Protein AF-A0A9X2XT34-F1 (afdb_monomer_lite)

pLDDT: mean 84.6, std 9.74, range [37.62, 94.81]

Radius of gyration: 21.42 Å; chains: 1; bounding box: 49×33×53 Å

Sequence (164 aa):
MDLLKYEFMKSAQGSINDLIGQLVRGMRHIYYNVTIDQYSASLPELQEIEQILQREDQELGREPRNYLKEILEELEAESKLESKLLEEIERSAKTIVSALYEPDFSLEDFGYDFKKSEATYWLEFYGYKKNKGVDSSLLIVRDVFKSICYKHGIIFIDSTLDEE

Foldseek 3Di:
DPLLVLLPDDDDPPDLSNLSNVLLVLLVCLVPPDDPVVNVVSVVVSVVSLVVNQVVCVVVVHDGDDSNVVSVVVVVVVVVVQVVLVVVLVVQLLVVLCVVDPNPDDPVQWDKDWDDDRPATEIETQFGPPPDDDDPSSVSSLVSSCVSCVVVVHHYHYCPPVPD

Secondary structure (DSSP, 8-state):
---GGGGG----TTSHHHHHHHHHHHHHHHHHH--HHHHHHHHHHHHHHHHHHHHHHHHTTPPP--HHHHHHHHHHHHHHHHHHHHHHHHHHHHHHHHHHS-TT--GGGEEEEEEEETTEEEEEEEEESS-----HHHHHHHHHHHHHHHHTTPEEEE-TT---

Organism: NCBI:txid2982496

Structure (mmCIF, N/CA/C/O backbone):
data_AF-A0A9X2XT34-F1
#
_entry.id   AF-A0A9X2XT34-F1
#
loop_
_atom_site.group_PDB
_atom_site.id
_atom_site.type_symbol
_atom_site.label_atom_id
_atom_site.label_alt_id
_atom_site.label_comp_id
_atom_site.label_asym_id
_atom_site.label_entity_id
_atom_site.label_seq_id
_atom_site.pdbx_PDB_ins_code
_atom_site.Cartn_x
_atom_site.Cartn_y
_atom_site.Cartn_z
_atom_site.occupancy
_atom_site.B_iso_or_equiv
_atom_site.auth_seq_id
_atom_site.auth_comp_id
_atom_site.auth_asym_id
_atom_site.auth_atom_id
_atom_site.pdbx_PDB_model_num
ATOM 1 N N . MET A 1 1 ? -13.744 -7.057 8.489 1.00 59.53 1 MET A N 1
ATOM 2 C CA . MET A 1 1 ? -14.515 -6.145 7.605 1.00 59.53 1 MET A CA 1
ATOM 3 C C . MET A 1 1 ? -13.536 -5.071 7.194 1.00 59.53 1 MET A C 1
ATOM 5 O O . MET A 1 1 ? -13.005 -4.501 8.126 1.00 59.53 1 MET A O 1
ATOM 9 N N . ASP A 1 2 ? -13.329 -4.813 5.898 1.00 83.75 2 ASP A N 1
ATOM 10 C CA . ASP A 1 2 ? -12.316 -3.861 5.388 1.00 83.75 2 ASP A CA 1
ATOM 11 C C . ASP A 1 2 ? -12.380 -2.512 6.131 1.00 83.75 2 ASP A C 1
ATOM 13 O O . ASP A 1 2 ? -13.348 -1.752 5.972 1.00 83.75 2 ASP A O 1
ATOM 17 N N . LEU A 1 3 ? -11.417 -2.298 7.031 1.00 91.31 3 LEU A N 1
ATOM 18 C CA . LEU A 1 3 ? -11.261 -1.120 7.879 1.00 91.31 3 LEU A CA 1
ATOM 19 C C . LEU A 1 3 ? -10.449 -0.039 7.180 1.00 91.31 3 LEU A C 1
ATOM 21 O O . LEU A 1 3 ? -10.741 1.141 7.380 1.00 91.31 3 LEU A O 1
ATOM 25 N N . LEU A 1 4 ? -9.484 -0.408 6.336 1.00 90.19 4 LEU A N 1
ATOM 26 C CA . LEU A 1 4 ? -8.632 0.565 5.649 1.00 90.19 4 LEU A CA 1
ATOM 27 C C . LEU A 1 4 ? -9.440 1.565 4.816 1.00 90.19 4 LEU A C 1
ATOM 29 O O . LEU A 1 4 ? -9.092 2.743 4.758 1.00 90.19 4 LEU A O 1
ATOM 33 N N . LYS A 1 5 ? -10.594 1.165 4.270 1.00 88.19 5 LYS A N 1
ATOM 34 C CA . LYS A 1 5 ? -11.490 2.080 3.536 1.00 88.19 5 LYS A CA 1
ATOM 35 C C . LYS A 1 5 ? -11.938 3.323 4.325 1.00 88.19 5 LYS A C 1
ATOM 37 O O . LYS A 1 5 ? -12.312 4.327 3.718 1.00 88.19 5 LYS A O 1
ATOM 42 N N . TYR A 1 6 ? -11.959 3.266 5.661 1.00 90.12 6 TYR A N 1
ATOM 43 C CA . TYR A 1 6 ? -12.387 4.389 6.505 1.00 90.12 6 TYR A CA 1
ATOM 44 C C . TYR A 1 6 ? -11.340 5.503 6.583 1.00 90.12 6 TYR A C 1
ATOM 46 O O . TYR A 1 6 ? -11.673 6.617 6.986 1.00 90.12 6 TYR A O 1
ATOM 54 N N . GLU A 1 7 ? -10.107 5.246 6.138 1.00 87.44 7 GLU A N 1
ATOM 55 C CA . GLU A 1 7 ? -9.042 6.246 6.037 1.00 87.44 7 GLU A CA 1
ATOM 56 C C . GLU A 1 7 ? -9.474 7.476 5.227 1.00 87.44 7 GLU A C 1
ATOM 58 O O . GLU A 1 7 ? -9.205 8.613 5.626 1.00 87.44 7 GLU A O 1
ATOM 63 N N . PHE A 1 8 ? -10.208 7.235 4.136 1.00 84.75 8 PHE A N 1
ATOM 64 C CA . PHE A 1 8 ? -10.610 8.236 3.142 1.00 84.75 8 PHE A CA 1
ATOM 65 C C . PHE A 1 8 ? -12.096 8.613 3.234 1.00 84.75 8 PHE A C 1
ATOM 67 O O . PHE A 1 8 ? -12.598 9.435 2.462 1.00 84.75 8 PHE A O 1
ATOM 74 N N . MET A 1 9 ? -12.837 8.016 4.171 1.00 85.62 9 MET A N 1
ATOM 75 C CA . MET A 1 9 ? -14.268 8.259 4.309 1.00 85.62 9 MET A CA 1
ATOM 76 C C . MET A 1 9 ? -14.528 9.594 5.014 1.00 85.62 9 MET A C 1
ATOM 78 O O . MET A 1 9 ? -14.155 9.795 6.169 1.00 85.62 9 MET A O 1
ATOM 82 N N . LYS A 1 10 ? -15.256 10.499 4.350 1.00 85.94 10 LYS A N 1
ATOM 83 C CA . LYS A 1 10 ? -15.771 11.712 4.999 1.00 85.94 10 LYS A CA 1
ATOM 84 C C . LYS A 1 10 ? -16.886 11.333 5.970 1.00 85.94 10 LYS A C 1
ATOM 86 O O . LYS A 1 10 ? -17.898 10.764 5.566 1.00 85.94 10 LYS A O 1
ATOM 91 N N . SER A 1 11 ? -16.708 11.665 7.241 1.00 89.25 11 SER A N 1
ATOM 92 C CA . SER A 1 11 ? -17.679 11.400 8.301 1.00 89.25 11 SER A CA 1
ATOM 93 C C . SER A 1 11 ? -17.745 12.573 9.279 1.00 89.25 11 SER A C 1
ATOM 95 O O . SER A 1 11 ? -16.879 13.448 9.277 1.00 89.25 11 SER A O 1
ATOM 97 N N . ALA A 1 12 ? -18.826 12.645 10.057 1.00 91.81 12 ALA A N 1
ATOM 98 C CA . ALA A 1 12 ? -18.973 13.682 11.071 1.00 91.81 12 ALA A CA 1
ATOM 99 C C . ALA A 1 12 ? -17.950 13.457 12.193 1.00 91.81 12 ALA A C 1
ATOM 101 O O . ALA A 1 12 ? -17.779 12.321 12.642 1.00 91.81 12 ALA A O 1
ATOM 102 N N . GLN A 1 13 ? -17.304 14.531 12.648 1.00 90.50 13 GLN A N 1
ATOM 103 C CA . GLN A 1 13 ? -16.303 14.461 13.710 1.00 90.50 13 GLN A CA 1
ATOM 104 C C . GLN A 1 13 ? -16.887 13.807 14.970 1.00 90.50 13 GLN A C 1
ATOM 106 O O . GLN A 1 13 ? -17.990 14.152 15.397 1.00 90.50 13 GLN A O 1
ATOM 111 N N . GLY A 1 14 ? -16.155 12.852 15.543 1.00 85.75 14 GLY A N 1
ATOM 112 C CA . GLY A 1 14 ? -16.577 12.093 16.723 1.00 85.75 14 GLY A CA 1
ATOM 113 C C . GLY A 1 14 ? -17.603 10.988 16.449 1.00 85.75 14 GLY A C 1
ATOM 114 O O . GLY A 1 14 ? -18.003 10.293 17.376 1.00 85.75 14 GLY A O 1
ATOM 115 N N . SER A 1 15 ? -18.033 10.789 15.198 1.00 91.44 15 SER A N 1
ATOM 116 C CA . SER A 1 15 ? -18.830 9.611 14.837 1.00 91.44 15 SER A CA 1
ATOM 117 C C . SER A 1 15 ? -17.985 8.332 14.876 1.00 91.44 15 SER A C 1
ATOM 119 O O . SER A 1 15 ? -16.771 8.383 14.698 1.00 91.44 15 SER A O 1
ATOM 121 N N . ILE A 1 16 ? -18.628 7.166 15.009 1.00 90.62 16 ILE A N 1
ATOM 122 C CA . ILE A 1 16 ? -17.957 5.851 14.956 1.00 90.62 16 ILE A CA 1
ATOM 123 C C . ILE A 1 16 ? -17.047 5.734 13.721 1.00 90.62 16 ILE A C 1
ATOM 125 O O . ILE A 1 16 ? -15.906 5.301 13.824 1.00 90.62 16 ILE A O 1
ATOM 129 N N . ASN A 1 17 ? -17.522 6.172 12.553 1.00 92.44 17 ASN A N 1
ATOM 130 C CA . ASN A 1 17 ? -16.736 6.111 11.318 1.00 92.44 17 ASN A CA 1
ATOM 131 C C . ASN A 1 17 ? -15.518 7.049 11.346 1.00 92.44 17 ASN A C 1
ATOM 133 O O . ASN A 1 17 ? -14.483 6.704 10.780 1.00 92.44 17 ASN A O 1
ATOM 137 N N . ASP A 1 18 ? -15.632 8.210 11.999 1.00 93.62 18 ASP A N 1
ATOM 138 C CA . ASP A 1 18 ? -14.515 9.143 12.168 1.00 93.62 18 ASP A CA 1
ATOM 139 C C . ASP A 1 18 ? -13.459 8.553 13.104 1.00 93.62 18 ASP A C 1
ATOM 141 O O . ASP A 1 18 ? -12.279 8.549 12.766 1.00 93.62 18 ASP A O 1
ATOM 145 N N . LEU A 1 19 ? -13.885 7.962 14.223 1.00 93.56 19 LEU A N 1
ATOM 146 C CA . LEU A 1 19 ? -13.001 7.278 15.169 1.00 93.56 19 LEU A CA 1
ATOM 147 C C . LEU A 1 19 ? -12.267 6.096 14.516 1.00 93.56 19 LEU A C 1
ATOM 149 O O . LEU A 1 19 ? -11.057 5.956 14.689 1.00 93.56 19 LEU A O 1
ATOM 153 N N . ILE A 1 20 ? -12.954 5.291 13.695 1.00 94.00 20 ILE A N 1
ATOM 154 C CA . ILE A 1 20 ? -12.306 4.234 12.899 1.00 94.00 20 ILE A CA 1
ATOM 155 C C . ILE A 1 20 ? -11.290 4.849 11.926 1.00 94.00 20 ILE A C 1
ATOM 157 O O . ILE A 1 20 ? -10.164 4.370 11.831 1.00 94.00 20 ILE A O 1
ATOM 161 N N . GLY A 1 21 ? -11.645 5.931 11.227 1.00 93.31 21 GLY A N 1
ATOM 162 C CA . GLY A 1 21 ? -10.725 6.622 10.321 1.00 93.31 21 GLY A CA 1
ATOM 163 C C . GLY A 1 21 ? -9.490 7.188 11.033 1.00 93.31 21 GLY A C 1
ATOM 164 O O . GLY A 1 21 ? -8.386 7.123 10.492 1.00 93.31 21 GLY A O 1
ATOM 165 N N . GLN A 1 22 ? -9.648 7.709 12.253 1.00 93.38 22 GLN A N 1
ATOM 166 C CA . GLN A 1 22 ? -8.540 8.161 13.097 1.00 93.38 22 GLN A CA 1
ATOM 167 C C . GLN A 1 22 ? -7.623 6.996 13.484 1.00 93.38 22 GLN A C 1
ATOM 169 O O . GLN A 1 22 ? -6.408 7.123 13.331 1.00 93.38 22 GLN A O 1
ATOM 174 N N . LEU A 1 23 ? -8.187 5.849 13.885 1.00 94.19 23 LEU A N 1
ATOM 175 C CA . LEU A 1 23 ? -7.402 4.642 14.158 1.00 94.19 23 LEU A CA 1
ATOM 176 C C . LEU A 1 23 ? -6.602 4.184 12.945 1.00 94.19 23 LEU A C 1
ATOM 178 O O . LEU A 1 23 ? -5.416 3.901 13.077 1.00 94.19 23 LEU A O 1
ATOM 182 N N . VAL A 1 24 ? -7.228 4.131 11.768 1.00 93.25 24 VAL A N 1
ATOM 183 C CA . VAL A 1 24 ? -6.558 3.687 10.539 1.00 93.25 24 VAL A CA 1
ATOM 184 C C . VAL A 1 24 ? -5.398 4.615 10.187 1.00 93.25 24 VAL A C 1
ATOM 186 O O . VAL A 1 24 ? -4.285 4.138 9.975 1.00 93.25 24 VAL A O 1
ATOM 189 N N . ARG A 1 25 ? -5.619 5.937 10.186 1.00 91.12 25 ARG A N 1
ATOM 190 C CA . ARG A 1 25 ? -4.563 6.925 9.896 1.00 91.12 25 ARG A CA 1
ATOM 191 C C . ARG A 1 25 ? -3.424 6.860 10.912 1.00 91.12 25 ARG A C 1
ATOM 193 O O . ARG A 1 25 ? -2.259 6.896 10.521 1.00 91.12 25 ARG A O 1
ATOM 200 N N . GLY A 1 26 ? -3.755 6.732 12.197 1.00 90.69 26 GLY A N 1
ATOM 201 C CA . GLY A 1 26 ? -2.776 6.590 13.270 1.00 90.69 26 GLY A CA 1
ATOM 202 C C . GLY A 1 26 ? -1.943 5.320 13.118 1.00 90.69 26 GLY A C 1
ATOM 203 O O . GLY A 1 26 ? -0.718 5.390 13.071 1.00 90.69 26 GLY A O 1
ATOM 204 N N . MET A 1 27 ? -2.595 4.170 12.941 1.00 90.69 27 MET A N 1
ATOM 205 C CA . MET A 1 27 ? -1.920 2.887 12.730 1.00 90.69 27 MET A CA 1
ATOM 206 C C . MET A 1 27 ? -1.066 2.875 11.463 1.00 90.69 27 MET A C 1
ATOM 208 O O . MET A 1 27 ? 0.057 2.383 11.506 1.00 90.69 27 MET A O 1
ATOM 212 N N . ARG A 1 28 ? -1.538 3.448 10.348 1.00 88.81 28 ARG A N 1
ATOM 213 C CA . ARG A 1 28 ? -0.750 3.554 9.111 1.00 88.81 28 ARG A CA 1
ATOM 214 C C . ARG A 1 28 ? 0.479 4.436 9.308 1.00 88.81 28 ARG A C 1
ATOM 216 O O . ARG A 1 28 ? 1.573 4.059 8.891 1.00 88.81 28 ARG A O 1
ATOM 223 N N . HIS A 1 29 ? 0.322 5.595 9.952 1.00 86.88 29 HIS A N 1
ATOM 224 C CA . HIS A 1 29 ? 1.461 6.447 10.282 1.00 86.88 29 HIS A CA 1
ATOM 225 C C . HIS A 1 29 ? 2.480 5.677 11.124 1.00 86.88 29 HIS A C 1
ATOM 227 O O . HIS A 1 29 ? 3.667 5.692 10.795 1.00 86.88 29 HIS A O 1
ATOM 233 N N . ILE A 1 30 ? 1.992 4.941 12.129 1.00 85.19 30 ILE A N 1
ATOM 234 C CA . ILE A 1 30 ? 2.820 4.119 13.002 1.00 85.19 30 ILE A CA 1
ATOM 235 C C . ILE A 1 30 ? 3.571 3.027 12.229 1.00 85.19 30 ILE A C 1
ATOM 237 O O . ILE A 1 30 ? 4.768 2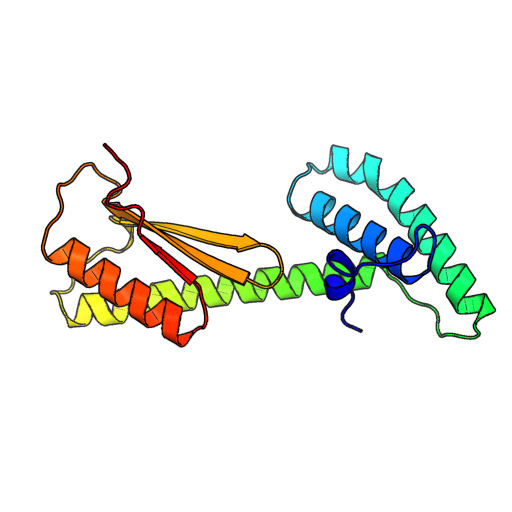.832 12.412 1.00 85.19 30 ILE A O 1
ATOM 241 N N . TYR A 1 31 ? 2.875 2.327 11.341 1.00 84.50 31 TYR A N 1
ATOM 242 C CA . TYR A 1 31 ? 3.421 1.197 10.601 1.00 84.50 31 TYR A CA 1
ATOM 243 C C . TYR A 1 31 ? 4.534 1.600 9.623 1.00 84.50 31 TYR A C 1
ATOM 245 O O . TYR A 1 31 ? 5.522 0.882 9.493 1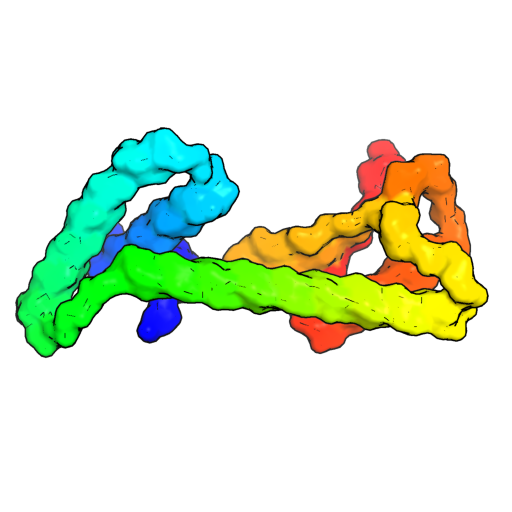.00 84.50 31 TYR A O 1
ATOM 253 N N . TYR A 1 32 ? 4.392 2.743 8.944 1.00 81.62 32 TYR A N 1
ATOM 254 C CA . TYR A 1 32 ? 5.303 3.131 7.861 1.00 81.62 32 TYR A CA 1
ATOM 255 C C . TYR A 1 32 ? 6.369 4.166 8.243 1.00 81.62 32 TYR A C 1
ATOM 257 O O . TYR A 1 32 ? 7.397 4.224 7.574 1.00 81.62 32 TYR A O 1
ATOM 265 N N . ASN A 1 33 ? 6.144 5.011 9.259 1.00 78.62 33 ASN A N 1
ATOM 266 C CA . ASN A 1 33 ? 6.908 6.264 9.391 1.00 78.62 33 ASN A CA 1
ATOM 267 C C . ASN A 1 33 ? 7.645 6.468 10.718 1.00 78.62 33 ASN A C 1
ATOM 269 O O . ASN A 1 33 ? 8.327 7.483 10.862 1.00 78.62 33 ASN A O 1
ATOM 273 N N . VAL A 1 34 ? 7.521 5.568 11.693 1.00 77.62 34 VAL A N 1
ATOM 274 C CA . VAL A 1 34 ? 8.074 5.797 13.039 1.00 77.62 34 VAL A CA 1
ATOM 275 C C . VAL A 1 34 ? 8.938 4.649 13.534 1.00 77.62 34 VAL A C 1
ATOM 277 O O . VAL A 1 34 ? 8.781 3.488 13.162 1.00 77.62 34 VAL A O 1
ATOM 280 N N . THR A 1 35 ? 9.883 5.007 14.401 1.00 73.00 35 THR A N 1
ATOM 281 C CA . THR A 1 35 ? 10.758 4.060 15.095 1.00 73.00 35 THR A CA 1
ATOM 282 C C . THR A 1 35 ? 10.020 3.354 16.236 1.00 73.00 35 THR A C 1
ATOM 284 O O . THR A 1 35 ? 8.957 3.788 16.680 1.00 73.00 35 THR A O 1
ATOM 287 N N . ILE A 1 36 ? 10.612 2.281 16.771 1.00 72.12 36 ILE A N 1
ATOM 288 C CA . ILE A 1 36 ? 10.063 1.514 17.909 1.00 72.12 36 ILE A CA 1
ATOM 289 C C . ILE A 1 36 ? 9.789 2.405 19.142 1.00 72.12 36 ILE A C 1
ATOM 291 O O . ILE A 1 36 ? 8.824 2.183 19.881 1.00 72.12 36 ILE A O 1
ATOM 295 N N . ASP A 1 37 ? 10.597 3.444 19.353 1.00 67.50 37 ASP A N 1
ATOM 296 C CA . ASP A 1 37 ? 10.431 4.362 20.485 1.00 67.50 37 ASP A CA 1
ATOM 297 C C . ASP A 1 37 ? 9.207 5.273 20.304 1.00 67.50 37 ASP A C 1
ATOM 299 O O . ASP A 1 37 ? 8.440 5.501 21.239 1.00 67.50 37 ASP A O 1
ATOM 303 N N . GLN A 1 38 ? 8.974 5.746 19.078 1.00 70.94 38 GLN A N 1
ATOM 304 C CA . GLN A 1 38 ? 7.805 6.552 18.720 1.00 70.94 38 GLN A CA 1
ATOM 305 C C . GLN A 1 38 ? 6.522 5.708 18.671 1.00 70.94 38 GLN A C 1
ATOM 307 O O . GLN A 1 38 ? 5.469 6.169 19.106 1.00 70.94 38 GLN A O 1
ATOM 312 N N . TYR A 1 39 ? 6.623 4.445 18.246 1.00 74.31 39 TYR A N 1
ATOM 313 C CA . TYR A 1 39 ? 5.542 3.458 18.327 1.00 74.31 39 TYR A CA 1
ATOM 314 C C . TYR A 1 39 ? 4.998 3.347 19.758 1.00 74.31 39 TYR A C 1
ATOM 316 O O . TYR A 1 39 ? 3.792 3.429 19.987 1.00 74.31 39 TYR A O 1
ATOM 324 N N . SER A 1 40 ? 5.898 3.221 20.737 1.00 72.25 40 SER A N 1
ATOM 325 C CA . SER A 1 40 ? 5.532 3.066 22.149 1.00 72.25 40 SER A CA 1
ATOM 326 C C . SER A 1 40 ? 4.860 4.314 22.735 1.00 72.25 40 SER A C 1
ATOM 328 O O . SER A 1 40 ? 4.051 4.195 23.652 1.00 72.25 40 SER A O 1
ATOM 330 N N . ALA A 1 41 ? 5.169 5.501 22.201 1.00 76.75 41 ALA A N 1
ATOM 331 C CA . ALA A 1 41 ? 4.584 6.766 22.639 1.00 76.75 41 ALA A CA 1
ATOM 332 C C . ALA A 1 41 ? 3.182 7.019 22.057 1.00 76.75 41 ALA A C 1
ATOM 334 O O . ALA A 1 41 ? 2.344 7.594 22.745 1.00 76.75 41 ALA A O 1
ATOM 335 N N . SER A 1 42 ? 2.916 6.584 20.821 1.00 78.38 42 SER A N 1
ATOM 336 C CA . SER A 1 42 ? 1.639 6.827 20.127 1.00 78.38 42 SER A CA 1
ATOM 337 C C . SER A 1 42 ? 0.593 5.724 20.328 1.00 78.38 42 SER A C 1
ATOM 339 O O . SER A 1 42 ? -0.598 5.965 20.143 1.00 78.38 42 SER A O 1
ATOM 341 N N . LEU A 1 43 ? 1.004 4.514 20.722 1.00 83.75 43 LEU A N 1
ATOM 342 C CA . LEU A 1 43 ? 0.088 3.390 20.943 1.00 83.75 43 LEU A CA 1
ATOM 343 C C . LEU A 1 43 ? -0.998 3.649 22.014 1.00 83.75 43 LEU A C 1
ATOM 345 O O . LEU A 1 43 ? -2.136 3.240 21.776 1.00 83.75 43 LEU A O 1
ATOM 349 N N . PRO A 1 44 ? -0.719 4.318 23.155 1.00 88.25 44 PRO A N 1
ATOM 350 C CA . PRO A 1 44 ? -1.737 4.575 24.176 1.00 88.25 44 PRO A CA 1
ATOM 351 C C . PRO A 1 44 ? -2.925 5.396 23.660 1.00 88.25 44 PRO A C 1
ATOM 353 O O . PRO A 1 44 ? -4.068 5.040 23.929 1.00 88.25 44 PRO A O 1
ATOM 356 N N . GLU A 1 45 ? -2.676 6.436 22.859 1.00 88.81 45 GLU A N 1
ATOM 357 C CA . GLU A 1 45 ? -3.740 7.275 22.283 1.00 88.81 45 GLU A CA 1
ATOM 358 C C . GLU A 1 45 ? -4.662 6.457 21.365 1.00 88.81 45 GLU A C 1
ATOM 360 O O . GLU A 1 45 ? -5.885 6.589 21.404 1.00 88.81 45 GLU A O 1
ATOM 365 N N . LEU A 1 46 ? -4.093 5.545 20.573 1.00 91.88 46 LEU A N 1
ATOM 366 C CA . LEU A 1 46 ? -4.879 4.653 19.720 1.00 91.88 46 LEU A CA 1
ATOM 367 C C . LEU A 1 46 ? -5.663 3.615 20.533 1.00 91.88 46 LEU A C 1
ATOM 369 O O . LEU A 1 46 ? -6.795 3.288 20.179 1.00 91.88 46 LEU A O 1
ATOM 373 N N . GLN A 1 47 ? -5.110 3.124 21.643 1.00 93.50 47 GLN A N 1
ATOM 374 C CA . GLN A 1 47 ? -5.831 2.227 22.551 1.00 93.50 47 GLN A CA 1
ATOM 375 C C . GLN A 1 47 ? -7.031 2.916 23.208 1.00 93.50 47 GLN A C 1
ATOM 377 O O . GLN A 1 47 ? -8.071 2.283 23.380 1.00 93.50 47 GLN A O 1
ATOM 382 N N . GLU A 1 48 ? -6.931 4.204 23.539 1.00 93.75 48 GLU A N 1
ATOM 383 C CA . GLU A 1 48 ? -8.068 4.973 24.058 1.00 93.75 48 GLU A CA 1
ATOM 384 C C . GLU A 1 48 ? -9.201 5.068 23.027 1.00 93.75 48 GLU A C 1
ATOM 386 O O . GLU A 1 48 ? -10.366 4.836 23.361 1.00 93.75 48 GLU A O 1
ATOM 391 N N . ILE A 1 49 ? -8.875 5.332 21.758 1.00 94.06 49 ILE A N 1
ATOM 392 C CA . ILE A 1 49 ? -9.870 5.367 20.675 1.00 94.06 49 ILE A CA 1
ATOM 393 C C . ILE A 1 49 ? -10.493 3.978 20.455 1.00 94.06 49 ILE A C 1
ATOM 395 O O . ILE A 1 49 ? -11.712 3.868 20.305 1.00 94.06 49 ILE A O 1
ATOM 399 N N . GLU A 1 50 ? -9.694 2.907 20.481 1.00 94.81 50 GLU A N 1
ATOM 400 C CA . GLU A 1 50 ? -10.199 1.531 20.389 1.00 94.81 50 GLU A CA 1
ATOM 401 C C . GLU A 1 50 ? -11.165 1.201 21.537 1.00 94.81 50 GLU A C 1
ATOM 403 O O . GLU A 1 50 ? -12.232 0.639 21.292 1.00 94.81 50 GLU A O 1
ATOM 408 N N . GLN A 1 51 ? -10.855 1.605 22.770 1.00 94.69 51 GLN A N 1
ATOM 409 C CA . GLN A 1 51 ? -11.743 1.406 23.920 1.00 94.69 51 GLN A CA 1
ATOM 410 C C . GLN A 1 51 ? -13.069 2.159 23.778 1.00 94.69 51 GLN A C 1
ATOM 412 O O . GLN A 1 51 ? -14.111 1.664 24.214 1.00 94.69 51 GLN A O 1
ATOM 417 N N . ILE A 1 52 ? -13.058 3.358 23.185 1.00 94.31 52 ILE A N 1
ATOM 418 C CA . ILE A 1 52 ? -14.291 4.093 22.874 1.00 94.31 52 ILE A CA 1
ATOM 419 C C . ILE A 1 52 ? -15.118 3.293 21.864 1.00 94.31 52 ILE A C 1
ATOM 421 O O . ILE A 1 52 ? -16.284 3.017 22.126 1.00 94.31 52 ILE A O 1
ATOM 425 N N . LEU A 1 53 ? -14.514 2.840 20.765 1.00 93.69 53 LEU A N 1
ATOM 426 C CA . LEU A 1 53 ? -15.212 2.056 19.741 1.00 93.69 53 LEU A CA 1
ATOM 427 C C . LEU A 1 53 ? -15.777 0.735 20.274 1.00 93.69 53 LEU A C 1
ATOM 429 O O . LEU A 1 53 ? -16.915 0.388 19.971 1.00 93.69 53 LEU A O 1
ATOM 433 N N . GLN A 1 54 ? -15.016 0.014 21.098 1.00 94.69 54 GLN A N 1
ATOM 434 C CA . GLN A 1 54 ? -15.472 -1.230 21.720 1.00 94.69 54 GLN A CA 1
ATOM 435 C C . GLN A 1 54 ? -16.664 -1.006 22.654 1.00 94.69 54 GLN A C 1
ATOM 437 O O . GLN A 1 54 ? -17.553 -1.852 22.726 1.00 94.69 54 GLN A O 1
ATOM 442 N N . ARG A 1 55 ? -16.704 0.130 23.356 1.00 93.88 55 ARG A N 1
ATOM 443 C CA . ARG A 1 55 ? -17.836 0.513 24.207 1.00 93.88 55 ARG A CA 1
ATOM 444 C C . ARG A 1 55 ? -19.076 0.827 23.377 1.00 93.88 55 ARG A C 1
ATOM 446 O O . ARG A 1 55 ? -20.142 0.307 23.679 1.00 93.88 55 ARG A O 1
ATOM 453 N N . GLU A 1 56 ? -18.925 1.608 22.311 1.00 91.88 56 GLU A N 1
ATOM 454 C CA . GLU A 1 56 ? -20.014 1.908 21.374 1.00 91.88 56 GLU A CA 1
ATOM 455 C C . GLU A 1 56 ? -20.574 0.622 20.744 1.00 91.88 56 GLU A C 1
ATOM 457 O O . GLU A 1 56 ? -21.786 0.437 20.659 1.00 91.88 56 GLU A O 1
ATOM 462 N N . ASP A 1 57 ? -19.711 -0.320 20.356 1.00 91.88 57 ASP A N 1
ATOM 463 C CA . ASP A 1 57 ? -20.153 -1.620 19.846 1.00 91.88 57 ASP A CA 1
ATOM 464 C C . ASP A 1 57 ? -20.926 -2.426 20.899 1.00 91.88 57 ASP A C 1
ATOM 466 O O . ASP A 1 57 ? -21.963 -3.006 20.570 1.00 91.88 57 ASP A O 1
ATOM 470 N N . GLN A 1 58 ? -20.481 -2.428 22.161 1.00 92.38 58 GLN A N 1
ATOM 471 C CA . GLN A 1 58 ? -21.204 -3.071 23.264 1.00 92.38 58 GLN A CA 1
ATOM 472 C C . GLN A 1 58 ? -22.582 -2.441 23.493 1.00 92.38 58 GLN A C 1
ATOM 474 O O . GLN A 1 58 ? -23.567 -3.166 23.635 1.00 92.38 58 GLN A O 1
ATOM 479 N N . GLU A 1 59 ? -22.673 -1.110 23.491 1.00 92.38 59 GLU A N 1
ATOM 480 C CA . GLU A 1 59 ? -23.938 -0.377 23.634 1.00 92.38 59 GLU A CA 1
ATOM 481 C C . GLU A 1 59 ? -24.906 -0.671 22.477 1.00 92.38 59 GLU A C 1
ATOM 483 O O . GLU A 1 59 ? -26.120 -0.748 22.676 1.00 92.38 59 GLU A O 1
ATOM 488 N N . LEU A 1 60 ? -24.373 -0.917 21.278 1.00 90.00 60 LEU A N 1
ATOM 489 C CA . LEU A 1 60 ? -25.130 -1.312 20.089 1.00 90.00 60 LEU A CA 1
ATOM 490 C C . LEU A 1 60 ? -25.424 -2.822 20.008 1.00 90.00 60 LEU A C 1
ATOM 492 O O . LEU A 1 60 ? -26.063 -3.259 19.047 1.00 90.00 60 LEU A O 1
ATOM 496 N N . GLY A 1 61 ? -24.974 -3.625 20.978 1.00 90.06 61 GLY A N 1
ATOM 497 C CA . GLY A 1 61 ? -25.162 -5.079 20.998 1.00 90.06 61 GLY A CA 1
ATOM 498 C C . GLY A 1 61 ? -24.389 -5.823 19.905 1.00 90.06 61 GLY A C 1
ATOM 499 O O . GLY A 1 61 ? -24.838 -6.870 19.436 1.00 90.06 61 GLY A O 1
ATOM 500 N N . ARG A 1 62 ? -23.262 -5.268 19.453 1.00 89.44 62 ARG A N 1
ATOM 501 C CA . ARG A 1 62 ? -22.370 -5.875 18.459 1.00 89.44 62 ARG A CA 1
ATOM 502 C C . ARG A 1 62 ? -21.325 -6.761 19.131 1.00 89.44 62 ARG A C 1
ATOM 504 O O . ARG A 1 62 ? -21.005 -6.604 20.306 1.00 89.44 62 ARG A O 1
ATOM 511 N N . GLU A 1 63 ? -20.785 -7.693 18.353 1.00 87.94 63 GLU A N 1
ATOM 512 C CA . GLU A 1 63 ? -19.699 -8.563 18.803 1.00 87.94 63 GLU A CA 1
ATOM 513 C C . GLU A 1 63 ? -18.429 -7.754 19.131 1.00 87.94 63 GLU A C 1
ATOM 515 O O . GLU A 1 63 ? -18.116 -6.799 18.411 1.00 87.94 63 GLU A O 1
ATOM 520 N N . PRO A 1 64 ? -17.667 -8.140 20.173 1.00 86.56 64 PRO A N 1
ATOM 521 C CA . PRO A 1 64 ? -16.403 -7.496 20.510 1.00 86.56 64 PRO A CA 1
ATOM 522 C C . PRO A 1 64 ? -15.412 -7.546 19.348 1.00 86.56 64 PRO A C 1
ATOM 524 O O . PRO A 1 64 ? -15.198 -8.595 18.735 1.00 86.56 64 PRO A O 1
ATOM 527 N N . ARG A 1 65 ? -14.755 -6.414 19.089 1.00 89.69 65 ARG A N 1
ATOM 528 C CA . ARG A 1 65 ? -13.829 -6.252 17.969 1.00 89.69 65 ARG A CA 1
ATOM 529 C C . ARG A 1 65 ? -12.478 -5.713 18.423 1.00 89.69 65 ARG A C 1
ATOM 531 O O . ARG A 1 65 ? -12.415 -4.804 19.247 1.00 89.69 65 ARG A O 1
ATOM 538 N N . ASN A 1 66 ? -11.399 -6.249 17.856 1.00 93.06 66 ASN A N 1
ATOM 539 C CA . ASN A 1 66 ? -10.036 -5.758 18.076 1.00 93.06 66 ASN A CA 1
ATOM 540 C C . ASN A 1 66 ? -9.615 -4.924 16.862 1.00 93.06 66 ASN A C 1
ATOM 542 O O . ASN A 1 66 ? -8.983 -5.434 15.934 1.00 93.06 66 ASN A O 1
ATOM 546 N N . TYR A 1 67 ? -10.020 -3.656 16.857 1.00 94.19 67 TYR A N 1
ATOM 547 C CA . TYR A 1 67 ? -9.811 -2.722 15.756 1.00 94.19 67 TYR A CA 1
ATOM 548 C C . TYR A 1 67 ? -8.334 -2.562 15.402 1.00 94.19 67 TYR A C 1
ATOM 550 O O . TYR A 1 67 ? -7.987 -2.664 14.228 1.00 94.19 67 TYR A O 1
ATOM 558 N N . LEU A 1 68 ? -7.454 -2.364 16.389 1.00 93.69 68 LEU A N 1
ATOM 559 C CA . LEU A 1 68 ? -6.024 -2.159 16.122 1.00 93.69 68 LEU A CA 1
ATOM 560 C C . LEU A 1 68 ? -5.396 -3.381 15.452 1.00 93.69 68 LEU A C 1
ATOM 562 O O . LEU A 1 68 ? -4.623 -3.248 14.505 1.00 93.69 68 LEU A O 1
ATOM 566 N N . LYS A 1 69 ? -5.764 -4.575 15.926 1.00 93.00 69 LYS A N 1
ATOM 567 C CA . LYS A 1 69 ? -5.273 -5.838 15.376 1.00 93.00 69 LYS A CA 1
ATOM 568 C C . LYS A 1 69 ? -5.757 -6.048 13.942 1.00 93.00 69 LYS A C 1
ATOM 570 O O . LYS A 1 69 ? -4.951 -6.390 13.087 1.00 93.00 69 LYS A O 1
ATOM 575 N N . GLU A 1 70 ? -7.042 -5.827 13.675 1.00 94.19 70 GLU A N 1
ATOM 576 C CA . GLU A 1 70 ? -7.588 -5.973 12.322 1.00 94.19 70 GLU A CA 1
ATOM 577 C C . GLU A 1 70 ? -6.975 -4.968 11.343 1.00 94.19 70 GLU A C 1
ATOM 579 O O . GLU A 1 70 ? -6.627 -5.344 10.228 1.00 94.19 70 GLU A O 1
ATOM 584 N N . ILE A 1 71 ? -6.775 -3.714 11.763 1.00 93.88 71 ILE A N 1
ATOM 585 C CA . ILE A 1 71 ? -6.099 -2.707 10.934 1.00 93.88 71 ILE A CA 1
ATOM 586 C C . ILE A 1 71 ? -4.669 -3.153 10.617 1.00 93.88 71 ILE A C 1
ATOM 588 O O . ILE A 1 71 ? -4.249 -3.067 9.467 1.00 93.88 71 ILE A O 1
ATOM 592 N N . LEU A 1 72 ? -3.926 -3.656 11.609 1.00 91.06 72 LEU A N 1
ATOM 593 C CA . LEU A 1 72 ? -2.565 -4.152 11.397 1.00 91.06 72 LEU A CA 1
ATOM 594 C C . LEU A 1 72 ? -2.530 -5.325 10.404 1.00 91.06 72 LEU A C 1
ATOM 596 O O . LEU A 1 72 ? -1.706 -5.330 9.494 1.00 91.06 72 LEU A O 1
ATOM 600 N N . GLU A 1 73 ? -3.438 -6.292 10.547 1.00 92.00 73 GLU A N 1
ATOM 601 C CA . GLU A 1 73 ? -3.548 -7.436 9.633 1.00 92.00 73 GLU A CA 1
ATOM 602 C C . GLU A 1 73 ? -3.877 -6.996 8.196 1.00 92.00 73 GLU A C 1
ATOM 604 O O . GLU A 1 73 ? -3.308 -7.530 7.239 1.00 92.00 73 GLU A O 1
ATOM 609 N N . GLU A 1 74 ? -4.752 -6.002 8.027 1.00 92.25 74 GLU A N 1
ATOM 610 C CA . GLU A 1 74 ? -5.078 -5.440 6.714 1.00 92.25 74 GLU A CA 1
ATOM 611 C C . GLU A 1 74 ? -3.892 -4.674 6.102 1.00 92.25 74 GLU A C 1
ATOM 613 O O . GLU A 1 74 ? -3.609 -4.859 4.918 1.00 92.25 74 GLU A O 1
ATOM 618 N N . LEU A 1 75 ? -3.146 -3.889 6.892 1.00 89.44 75 LEU A N 1
ATOM 619 C CA . LEU A 1 75 ? -1.921 -3.209 6.437 1.00 89.44 75 LEU A CA 1
ATOM 620 C C . LEU A 1 75 ? -0.838 -4.208 6.002 1.00 89.44 75 LEU A C 1
ATOM 622 O O . LEU A 1 75 ? -0.188 -4.015 4.975 1.00 89.44 75 LEU A O 1
ATOM 626 N N . GLU A 1 76 ? -0.662 -5.312 6.732 1.00 88.62 76 GLU A N 1
ATOM 627 C CA . GLU A 1 76 ? 0.267 -6.373 6.332 1.00 88.62 76 GLU A CA 1
ATOM 628 C C . GLU A 1 76 ? -0.159 -7.065 5.032 1.00 88.62 76 GLU A C 1
ATOM 630 O O . GLU A 1 76 ? 0.684 -7.403 4.195 1.00 88.62 76 GLU A O 1
ATOM 635 N N . ALA A 1 77 ? -1.456 -7.336 4.868 1.00 88.62 77 ALA A N 1
ATOM 636 C CA . ALA A 1 77 ? -1.989 -7.946 3.654 1.00 88.62 77 ALA A CA 1
ATOM 637 C C . ALA A 1 77 ? -1.814 -7.019 2.443 1.00 88.62 77 ALA A C 1
ATOM 639 O O . ALA A 1 77 ? -1.414 -7.480 1.371 1.00 88.62 77 ALA A O 1
ATOM 640 N N . GLU A 1 78 ? -2.055 -5.723 2.637 1.0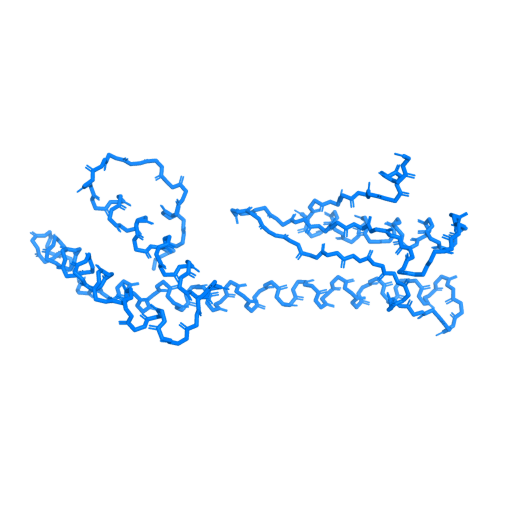0 85.31 78 GLU A N 1
ATOM 641 C CA . GLU A 1 78 ? -1.818 -4.667 1.658 1.00 85.31 78 GLU A CA 1
ATOM 642 C C . GLU A 1 78 ? -0.340 -4.625 1.246 1.00 85.31 78 GLU A C 1
ATOM 644 O O . GLU A 1 78 ? -0.036 -4.809 0.070 1.00 85.31 78 GLU A O 1
ATOM 649 N N . SER A 1 79 ? 0.590 -4.519 2.200 1.00 83.75 79 SER A N 1
ATOM 650 C CA . SER A 1 79 ? 2.034 -4.483 1.920 1.00 83.75 79 SER A CA 1
ATOM 651 C C . SER A 1 79 ? 2.529 -5.724 1.155 1.00 83.75 79 SER A C 1
ATOM 653 O O . SER A 1 79 ? 3.334 -5.634 0.218 1.00 83.75 79 SER A O 1
ATOM 655 N N . LYS A 1 80 ? 2.000 -6.911 1.487 1.00 85.56 80 LYS A N 1
ATOM 656 C CA . LYS A 1 80 ? 2.301 -8.159 0.762 1.00 85.56 80 LYS A CA 1
ATOM 657 C C . LYS A 1 80 ? 1.789 -8.134 -0.676 1.00 85.56 80 LYS A C 1
ATOM 659 O O . LYS A 1 80 ? 2.436 -8.701 -1.557 1.00 85.56 80 LYS A O 1
ATOM 664 N N . LEU A 1 81 ? 0.622 -7.542 -0.920 1.00 84.06 81 LEU A N 1
ATOM 665 C CA . LEU A 1 81 ? 0.059 -7.413 -2.262 1.00 84.06 81 LEU A CA 1
ATOM 666 C C . LEU A 1 81 ? 0.889 -6.448 -3.113 1.00 84.06 81 LEU A C 1
ATOM 668 O O . LEU A 1 81 ? 1.175 -6.755 -4.266 1.00 84.06 81 LEU A O 1
ATOM 672 N N . GLU A 1 82 ? 1.335 -5.341 -2.527 1.00 79.38 82 GLU A N 1
ATOM 673 C CA . GLU A 1 82 ? 2.199 -4.355 -3.186 1.00 79.38 82 GLU A CA 1
ATOM 674 C C . GLU A 1 82 ? 3.532 -4.958 -3.610 1.00 79.38 82 GLU A C 1
ATOM 676 O O . GLU A 1 82 ? 3.926 -4.834 -4.768 1.00 79.38 82 GLU A O 1
ATOM 681 N N . SER A 1 83 ? 4.170 -5.697 -2.702 1.00 82.44 83 SER A N 1
ATOM 682 C CA . SER A 1 83 ? 5.430 -6.391 -2.981 1.00 82.44 83 SER A CA 1
ATOM 683 C C . SER A 1 83 ? 5.278 -7.378 -4.144 1.00 82.44 83 SER A C 1
ATOM 685 O O . SER A 1 83 ? 6.085 -7.384 -5.070 1.00 82.44 83 SER A O 1
ATOM 687 N N . LYS A 1 84 ? 4.192 -8.164 -4.157 1.00 86.44 84 LYS A N 1
ATOM 688 C CA . LYS A 1 84 ? 3.903 -9.109 -5.249 1.00 86.44 84 LYS A CA 1
ATOM 689 C C . LYS A 1 84 ? 3.653 -8.415 -6.584 1.00 86.44 84 LYS A C 1
ATOM 691 O O . LYS A 1 84 ? 4.070 -8.927 -7.620 1.00 86.44 84 LYS A O 1
ATOM 696 N N . LEU A 1 85 ? 2.945 -7.288 -6.566 1.00 84.75 85 LEU A N 1
ATOM 697 C CA . LEU A 1 85 ? 2.631 -6.526 -7.769 1.00 84.75 85 LEU A CA 1
ATOM 698 C C . LEU A 1 85 ? 3.909 -5.942 -8.382 1.00 84.75 85 LEU A C 1
ATOM 700 O O . LEU A 1 85 ? 4.115 -6.068 -9.587 1.00 84.75 85 LEU A O 1
ATOM 704 N N . LEU A 1 86 ? 4.792 -5.385 -7.550 1.00 82.94 86 LEU A N 1
ATOM 705 C CA . LEU A 1 86 ? 6.096 -4.886 -7.978 1.00 82.94 86 LEU A CA 1
ATOM 706 C C . LEU A 1 86 ? 6.960 -6.003 -8.578 1.00 82.94 86 LEU A C 1
ATOM 708 O O . LEU A 1 86 ? 7.430 -5.872 -9.708 1.00 82.94 86 LEU A O 1
ATOM 712 N N . GLU A 1 87 ? 7.097 -7.133 -7.879 1.00 87.00 87 GLU A N 1
ATOM 713 C CA . GLU A 1 87 ? 7.833 -8.303 -8.378 1.00 87.00 87 GLU A CA 1
ATOM 714 C C . GLU A 1 87 ? 7.281 -8.804 -9.724 1.00 87.00 87 GLU A C 1
ATOM 716 O O . GLU A 1 87 ? 8.039 -9.185 -10.621 1.00 87.00 87 GLU A O 1
ATOM 721 N N . GLU A 1 88 ? 5.956 -8.809 -9.900 1.00 87.81 88 GLU A N 1
ATOM 722 C CA . GLU A 1 88 ? 5.328 -9.220 -11.154 1.00 87.81 88 GLU A CA 1
ATOM 723 C C . GLU A 1 88 ? 5.632 -8.247 -12.298 1.00 87.81 88 GLU A C 1
ATOM 725 O O . GLU A 1 88 ? 5.907 -8.703 -13.417 1.00 87.81 88 GLU A O 1
ATOM 730 N N . ILE A 1 89 ? 5.616 -6.938 -12.030 1.00 86.69 89 ILE A N 1
ATOM 731 C CA . ILE A 1 89 ? 5.965 -5.905 -13.012 1.00 86.69 89 ILE A CA 1
ATOM 732 C C . ILE A 1 89 ? 7.414 -6.079 -13.453 1.00 86.69 89 ILE A C 1
ATOM 734 O O . ILE A 1 89 ? 7.671 -6.194 -14.652 1.00 86.69 89 ILE A O 1
ATOM 738 N N . GLU A 1 90 ? 8.346 -6.172 -12.505 1.00 85.50 90 GLU A N 1
ATOM 739 C CA . GLU A 1 90 ? 9.774 -6.330 -12.790 1.00 85.50 90 GLU A CA 1
ATOM 740 C C . GLU A 1 90 ? 10.055 -7.619 -13.561 1.00 85.50 90 GLU A C 1
ATOM 742 O O . GLU A 1 90 ? 10.731 -7.610 -14.592 1.00 85.50 90 GLU A O 1
ATOM 747 N N . ARG A 1 91 ? 9.478 -8.743 -13.125 1.00 88.00 91 ARG A N 1
ATOM 748 C CA . ARG A 1 91 ? 9.630 -10.025 -13.819 1.00 88.00 91 ARG A CA 1
ATOM 749 C C . ARG A 1 91 ? 9.091 -9.957 -15.244 1.00 88.00 91 ARG A C 1
ATOM 751 O O . ARG A 1 91 ? 9.730 -10.473 -16.165 1.00 88.00 91 ARG A O 1
ATOM 758 N N . SER A 1 92 ? 7.922 -9.349 -15.434 1.00 87.06 92 SER A N 1
ATOM 759 C CA . SER A 1 92 ? 7.298 -9.212 -16.753 1.00 87.06 92 SER A CA 1
ATOM 760 C C . SER A 1 92 ? 8.130 -8.310 -17.660 1.00 87.06 92 SER A C 1
ATOM 762 O O . SER A 1 92 ? 8.377 -8.671 -18.810 1.00 87.06 92 SER A O 1
ATOM 764 N N . ALA A 1 93 ? 8.632 -7.193 -17.130 1.00 85.31 93 ALA A N 1
ATOM 765 C CA . ALA A 1 93 ? 9.482 -6.263 -17.860 1.00 85.31 93 ALA A CA 1
ATOM 766 C C . ALA A 1 93 ? 10.780 -6.944 -18.292 1.00 85.31 93 ALA A C 1
ATOM 768 O O . ALA A 1 93 ? 11.105 -6.940 -19.476 1.00 85.31 93 ALA A O 1
ATOM 769 N N . LYS A 1 94 ? 11.464 -7.633 -17.371 1.00 85.31 94 LYS A N 1
ATOM 770 C CA . LYS A 1 94 ? 12.688 -8.384 -17.672 1.00 85.31 94 LYS A CA 1
ATOM 771 C C . LYS A 1 94 ? 12.450 -9.427 -18.756 1.00 85.31 94 LYS A C 1
ATOM 773 O O . LYS A 1 94 ? 13.197 -9.488 -19.720 1.00 85.31 94 LYS A O 1
ATOM 778 N N . THR A 1 95 ? 11.388 -10.219 -18.618 1.00 86.25 95 THR A N 1
ATOM 779 C CA . THR A 1 95 ? 11.067 -11.290 -19.572 1.00 86.25 95 THR A CA 1
ATOM 780 C C . THR A 1 95 ? 10.825 -10.739 -20.973 1.00 86.25 95 THR A C 1
ATOM 782 O O . THR A 1 95 ? 11.353 -11.278 -21.941 1.00 86.25 95 THR A O 1
ATOM 785 N N . ILE A 1 96 ? 10.041 -9.663 -21.092 1.00 84.94 96 ILE A N 1
ATOM 786 C CA . ILE A 1 96 ? 9.720 -9.065 -22.391 1.00 84.94 96 ILE A CA 1
ATOM 787 C C . ILE A 1 96 ? 10.958 -8.399 -22.989 1.00 84.94 96 ILE A C 1
ATOM 789 O O . ILE A 1 96 ? 11.268 -8.641 -24.152 1.00 84.94 96 ILE A O 1
ATOM 793 N N . VAL A 1 97 ? 11.701 -7.605 -22.215 1.00 83.56 97 VAL A N 1
ATOM 794 C CA . VAL A 1 97 ? 12.868 -6.896 -22.752 1.00 83.56 97 VAL A CA 1
ATOM 795 C C . VAL A 1 97 ? 13.988 -7.867 -23.125 1.00 83.56 97 VAL A C 1
ATOM 797 O O . VAL A 1 97 ? 14.526 -7.735 -24.215 1.00 83.56 97 VAL A O 1
ATOM 800 N N . SER A 1 98 ? 14.283 -8.888 -22.314 1.00 81.75 98 SER A N 1
ATOM 801 C CA . SER A 1 98 ? 15.267 -9.931 -22.660 1.00 81.75 98 SER A CA 1
ATOM 802 C C . SER A 1 98 ? 14.831 -10.837 -23.821 1.00 81.75 98 SER A C 1
ATOM 804 O O . SER A 1 98 ? 15.647 -11.575 -24.363 1.00 81.75 98 SER A O 1
ATOM 806 N N . ALA A 1 99 ? 13.547 -10.842 -24.192 1.00 82.00 99 ALA A N 1
ATOM 807 C CA . ALA A 1 99 ? 13.090 -11.499 -25.416 1.00 82.00 99 ALA A CA 1
ATOM 808 C C . ALA A 1 99 ? 13.265 -10.599 -26.654 1.00 82.00 99 ALA A C 1
ATOM 810 O O . ALA A 1 99 ? 13.412 -11.109 -27.763 1.00 82.00 99 ALA A O 1
ATOM 811 N N . LEU A 1 100 ? 13.231 -9.274 -26.471 1.00 80.25 100 LEU A N 1
ATOM 812 C CA . LEU A 1 100 ? 13.400 -8.275 -27.532 1.00 80.25 100 LEU A CA 1
ATOM 813 C C . LEU A 1 100 ? 14.873 -7.914 -27.782 1.00 80.25 100 LEU A C 1
ATOM 815 O O . LEU A 1 100 ? 15.250 -7.642 -28.919 1.00 80.25 100 LEU A O 1
ATOM 819 N N . TYR A 1 101 ? 15.692 -7.924 -26.733 1.00 68.25 101 TYR A N 1
ATOM 820 C CA . TYR A 1 101 ? 17.131 -7.684 -26.745 1.00 68.25 101 TYR A CA 1
ATOM 821 C C . TYR A 1 101 ? 17.856 -8.907 -26.197 1.00 68.25 101 TYR A C 1
ATOM 823 O O . TYR A 1 101 ? 17.378 -9.544 -25.265 1.00 68.25 101 TYR A O 1
ATOM 831 N N . GLU A 1 102 ? 19.015 -9.221 -26.773 1.00 63.03 102 GLU A N 1
ATOM 832 C CA . GLU A 1 102 ? 19.918 -10.282 -26.315 1.00 63.03 102 GLU A CA 1
ATOM 833 C C . GLU A 1 102 ? 20.125 -10.289 -24.775 1.00 63.03 102 GLU A C 1
ATOM 835 O O . GLU A 1 102 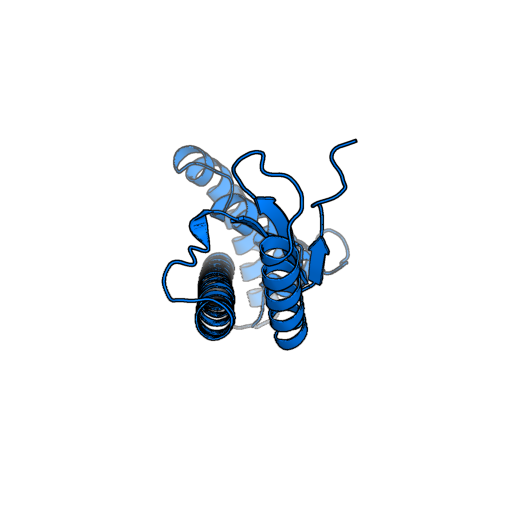? 19.946 -9.261 -24.117 1.00 63.03 102 GLU A O 1
ATOM 840 N N . PRO A 1 103 ? 20.500 -11.438 -24.174 1.00 59.50 103 PRO A N 1
ATOM 841 C CA . PRO A 1 103 ? 20.407 -11.713 -22.729 1.00 59.50 103 PRO A CA 1
ATOM 842 C C . PRO A 1 103 ? 21.138 -10.770 -21.749 1.00 59.50 103 PRO A C 1
ATOM 844 O O . PRO A 1 103 ? 20.953 -10.922 -20.543 1.00 59.50 103 PRO A O 1
ATOM 847 N N . ASP A 1 104 ? 21.908 -9.791 -22.222 1.00 60.59 104 ASP A N 1
ATOM 848 C CA . ASP A 1 104 ? 22.689 -8.855 -21.398 1.00 60.59 104 ASP A CA 1
ATOM 849 C C . ASP A 1 104 ? 21.880 -7.650 -20.870 1.00 60.59 104 ASP A C 1
ATOM 851 O O . ASP A 1 104 ? 22.433 -6.726 -20.271 1.00 60.59 104 ASP A O 1
ATOM 855 N N . PHE A 1 105 ? 20.558 -7.636 -21.063 1.00 69.38 105 PHE A N 1
ATOM 856 C CA . PHE A 1 105 ? 19.692 -6.582 -20.539 1.00 69.38 105 PHE A CA 1
ATOM 857 C C . PHE A 1 105 ? 19.533 -6.649 -19.007 1.00 69.38 105 PHE A C 1
ATOM 859 O O . PHE A 1 105 ? 19.012 -7.630 -18.465 1.00 69.38 105 PHE A O 1
ATOM 866 N N . SER A 1 106 ? 19.897 -5.565 -18.311 1.00 79.69 106 SER A N 1
ATOM 867 C CA . SER A 1 106 ? 19.693 -5.408 -16.867 1.00 79.69 106 SER A CA 1
ATOM 868 C C . SER A 1 106 ? 18.670 -4.316 -16.553 1.00 79.69 106 SER A C 1
ATOM 870 O O . SER A 1 106 ? 18.888 -3.143 -16.849 1.00 79.69 106 SER A O 1
ATOM 872 N N . LEU A 1 107 ? 17.575 -4.685 -15.878 1.00 77.62 107 LEU A N 1
ATOM 873 C CA . LEU A 1 107 ? 16.619 -3.714 -15.326 1.00 77.62 107 LEU A CA 1
ATOM 874 C C . LEU A 1 107 ? 17.256 -2.791 -14.281 1.00 77.62 107 LEU A C 1
ATOM 876 O O . LEU A 1 107 ? 16.781 -1.677 -14.085 1.00 77.62 107 LEU A O 1
ATOM 880 N N . GLU A 1 108 ? 18.343 -3.223 -13.635 1.00 82.94 108 GLU A N 1
ATOM 881 C CA . GLU A 1 108 ? 19.017 -2.442 -12.595 1.00 82.94 108 GLU A CA 1
ATOM 882 C C . GLU A 1 108 ? 19.628 -1.142 -13.131 1.00 82.94 108 GLU A C 1
ATOM 884 O O . GLU A 1 108 ? 19.840 -0.213 -12.348 1.00 82.94 108 GLU A O 1
ATOM 889 N N . ASP A 1 109 ? 19.866 -1.057 -14.446 1.00 84.94 109 ASP A N 1
ATOM 890 C CA . ASP A 1 109 ? 20.360 0.142 -15.124 1.00 84.94 109 ASP A CA 1
ATOM 891 C C . ASP A 1 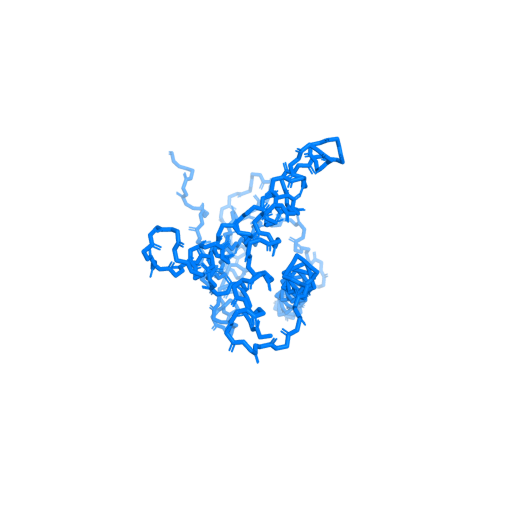109 ? 19.307 1.260 -15.217 1.00 84.94 109 ASP A C 1
ATOM 893 O O . ASP A 1 109 ? 19.669 2.411 -15.484 1.00 84.94 109 ASP A O 1
ATOM 897 N N . PHE A 1 110 ? 18.029 0.950 -14.973 1.00 86.44 110 PHE A N 1
ATOM 898 C CA . PHE A 1 110 ? 16.911 1.884 -15.079 1.00 86.44 110 PHE A CA 1
ATOM 899 C C . PHE A 1 110 ? 16.406 2.316 -13.703 1.00 86.44 110 PHE A C 1
ATOM 901 O O . PHE A 1 110 ? 16.305 1.514 -12.775 1.00 86.44 110 PHE A O 1
ATOM 908 N N . GLY A 1 111 ? 16.130 3.608 -13.563 1.00 88.12 111 GLY A N 1
ATOM 909 C CA . GLY A 1 111 ? 15.511 4.209 -12.396 1.00 88.12 111 GLY A CA 1
ATOM 910 C C . GLY A 1 111 ? 13.999 4.190 -12.547 1.00 88.12 111 GLY A C 1
ATOM 911 O O . GLY A 1 111 ? 13.460 4.708 -13.524 1.00 88.12 111 GLY A O 1
ATOM 912 N N . TYR A 1 112 ? 13.323 3.610 -11.566 1.00 89.75 112 TYR A N 1
ATOM 913 C CA . TYR A 1 112 ? 11.880 3.681 -11.423 1.00 89.75 112 TYR A CA 1
ATOM 914 C C . TYR A 1 112 ? 11.512 3.535 -9.951 1.00 89.75 112 TYR A C 1
ATOM 916 O O . TYR A 1 112 ? 12.179 2.798 -9.226 1.00 89.75 112 TYR A O 1
ATOM 924 N N . ASP A 1 113 ? 10.432 4.192 -9.545 1.00 87.75 113 ASP A N 1
ATOM 925 C CA . ASP A 1 113 ? 9.835 4.038 -8.225 1.00 87.75 113 ASP A CA 1
ATOM 926 C C . ASP A 1 113 ? 8.394 3.561 -8.363 1.00 87.75 113 ASP A C 1
ATOM 928 O O . ASP A 1 113 ? 7.597 4.111 -9.126 1.00 87.75 113 ASP A O 1
ATOM 932 N N . PHE A 1 114 ? 8.042 2.557 -7.568 1.00 83.88 114 PHE A N 1
ATOM 933 C CA . PHE A 1 114 ? 6.661 2.140 -7.397 1.00 83.88 114 PHE A CA 1
ATOM 934 C C . PHE A 1 114 ? 6.071 2.838 -6.180 1.00 83.88 114 PHE A C 1
ATOM 936 O O . PHE A 1 114 ? 6.598 2.734 -5.073 1.00 83.88 114 PHE A O 1
ATOM 943 N N . LYS A 1 115 ? 4.989 3.578 -6.391 1.00 83.75 115 LYS A N 1
ATOM 944 C CA . LYS A 1 115 ? 4.382 4.444 -5.387 1.00 83.75 115 LYS A CA 1
ATOM 945 C C . LYS A 1 115 ? 2.878 4.209 -5.314 1.00 83.75 115 LYS A C 1
ATOM 947 O O . LYS A 1 115 ? 2.243 3.653 -6.215 1.00 83.75 115 LYS A O 1
ATOM 952 N N . LYS A 1 116 ? 2.307 4.657 -4.202 1.00 75.62 116 LYS A N 1
ATOM 953 C CA . LYS A 1 116 ? 0.883 4.560 -3.913 1.00 75.62 116 LYS A CA 1
ATOM 954 C C . LYS A 1 116 ? 0.400 5.781 -3.150 1.00 75.62 116 LYS A C 1
ATOM 956 O O . LYS A 1 116 ? 1.103 6.328 -2.305 1.00 75.62 116 LYS A O 1
ATOM 961 N N . SER A 1 117 ? -0.846 6.142 -3.419 1.00 73.44 117 SER A N 1
ATOM 962 C CA . SER A 1 117 ? -1.653 7.063 -2.632 1.00 73.44 117 SER A CA 1
ATOM 963 C C . SER A 1 117 ? -3.089 6.578 -2.705 1.00 73.44 117 SER A C 1
ATOM 965 O O . SER A 1 117 ? -3.607 6.300 -3.790 1.00 73.44 117 SER A O 1
ATOM 967 N N . GLU A 1 118 ? -3.729 6.464 -1.548 1.00 71.19 118 GLU A N 1
ATOM 968 C CA . GLU A 1 118 ? -5.084 5.929 -1.428 1.00 71.19 118 GLU A CA 1
ATOM 969 C C . GLU A 1 118 ? -5.215 4.537 -2.079 1.00 71.19 118 GLU A C 1
ATOM 971 O O . GLU A 1 118 ? -4.428 3.640 -1.789 1.00 71.19 118 GLU A O 1
ATOM 976 N N . ALA A 1 119 ? -6.191 4.344 -2.971 1.00 66.44 119 ALA A N 1
ATOM 977 C CA . ALA A 1 119 ? -6.382 3.122 -3.753 1.00 66.44 119 ALA A CA 1
ATOM 978 C C . ALA A 1 119 ? -5.662 3.147 -5.118 1.00 66.44 119 ALA A C 1
ATOM 980 O O . ALA A 1 119 ? -5.899 2.275 -5.955 1.00 66.44 119 ALA A O 1
ATOM 981 N N . THR A 1 120 ? -4.821 4.153 -5.372 1.00 78.06 120 THR A N 1
ATOM 982 C CA . THR A 1 120 ? -4.185 4.366 -6.675 1.00 78.06 120 THR A CA 1
ATOM 983 C C . THR A 1 120 ? -2.709 3.997 -6.623 1.00 78.06 120 THR A C 1
ATOM 985 O O . THR A 1 120 ? -1.933 4.573 -5.861 1.00 78.06 120 THR A O 1
ATOM 988 N N . TYR A 1 121 ? -2.324 3.061 -7.487 1.00 85.81 121 TYR A N 1
ATOM 989 C CA . TYR A 1 121 ? -0.940 2.664 -7.719 1.00 85.81 121 TYR A CA 1
ATOM 990 C C . TYR A 1 121 ? -0.363 3.422 -8.907 1.00 85.81 121 TYR A C 1
ATOM 992 O O . TYR A 1 121 ? -1.025 3.533 -9.945 1.00 85.81 121 TYR A O 1
ATOM 1000 N N . TRP A 1 122 ? 0.878 3.887 -8.791 1.00 91.19 122 TRP A N 1
ATOM 1001 C CA . TRP A 1 122 ? 1.621 4.389 -9.938 1.00 91.19 122 TRP A CA 1
ATOM 1002 C C . TRP A 1 122 ? 3.078 3.949 -9.933 1.00 91.19 122 TRP A C 1
ATOM 1004 O O . TRP A 1 122 ? 3.678 3.703 -8.890 1.00 91.19 122 TRP A O 1
ATOM 1014 N N . LEU A 1 123 ? 3.642 3.860 -11.128 1.00 91.25 123 LEU A N 1
ATOM 1015 C CA . LEU A 1 123 ? 5.061 3.658 -11.354 1.00 91.25 123 LEU A CA 1
ATOM 1016 C C . LEU A 1 123 ? 5.604 4.914 -12.023 1.00 91.25 123 LEU A C 1
ATOM 1018 O O . LEU A 1 123 ? 5.116 5.315 -13.080 1.00 91.25 123 LEU A O 1
ATOM 1022 N N . GLU A 1 124 ? 6.585 5.536 -11.387 1.00 92.00 124 GLU A N 1
ATOM 1023 C CA . GLU A 1 124 ? 7.311 6.684 -11.915 1.00 92.00 124 GLU A CA 1
ATOM 1024 C C . GLU A 1 124 ? 8.619 6.188 -12.525 1.00 92.00 124 GLU A C 1
ATOM 1026 O O . GLU A 1 124 ? 9.399 5.512 -11.859 1.00 92.00 124 GLU A O 1
ATOM 1031 N N . PHE A 1 125 ? 8.828 6.457 -13.809 1.00 91.00 125 PHE A N 1
ATOM 1032 C CA . PHE A 1 125 ? 9.985 5.996 -14.564 1.00 91.00 125 PHE A CA 1
ATOM 1033 C C . PHE A 1 125 ? 10.909 7.174 -14.879 1.00 91.00 125 PHE A C 1
ATOM 1035 O O . PHE A 1 125 ? 10.499 8.140 -15.520 1.00 91.00 125 PHE A O 1
ATOM 1042 N N . TYR A 1 126 ? 12.166 7.065 -14.449 1.00 89.81 126 TYR A N 1
ATOM 1043 C CA . TYR A 1 126 ? 13.184 8.121 -14.536 1.00 89.81 126 TYR A CA 1
ATOM 1044 C C . TYR A 1 126 ? 14.188 7.897 -15.674 1.00 89.81 126 TYR A C 1
ATOM 1046 O O . TYR A 1 126 ? 15.026 8.742 -15.960 1.00 89.81 126 TYR A O 1
ATOM 1054 N N . GLY A 1 127 ? 14.132 6.739 -16.328 1.00 86.88 127 GLY A N 1
ATOM 1055 C CA . GLY A 1 127 ? 15.065 6.364 -17.383 1.00 86.88 127 GLY A CA 1
ATOM 1056 C C . GLY A 1 127 ? 16.339 5.730 -16.855 1.00 86.88 127 GLY A C 1
ATOM 1057 O O . GLY A 1 127 ? 16.259 4.849 -16.009 1.00 86.88 127 GLY A O 1
ATOM 1058 N N . TYR A 1 128 ? 17.514 6.075 -17.383 1.00 85.75 128 TYR A N 1
ATOM 1059 C CA . TYR A 1 128 ? 18.762 5.454 -16.927 1.00 85.75 128 TYR A CA 1
ATOM 1060 C C . TYR A 1 128 ? 19.204 6.012 -15.566 1.00 85.75 128 TYR A C 1
ATOM 1062 O O . TYR A 1 128 ? 19.292 7.220 -15.390 1.00 85.75 128 TYR A O 1
ATOM 1070 N N . LYS A 1 129 ? 19.603 5.145 -14.622 1.00 83.44 129 LYS A N 1
ATOM 1071 C CA . LYS A 1 129 ? 20.198 5.587 -13.338 1.00 83.44 129 LYS A CA 1
ATOM 1072 C C . LYS A 1 129 ? 21.526 6.320 -13.521 1.00 83.44 129 LYS A C 1
ATOM 1074 O O . LYS A 1 129 ? 21.929 7.122 -12.685 1.00 83.44 129 LYS A O 1
ATOM 1079 N N . LYS A 1 130 ? 22.261 5.973 -14.578 1.00 77.19 130 LYS A N 1
ATOM 1080 C CA . LYS A 1 130 ? 23.487 6.663 -14.989 1.00 77.19 130 LYS A CA 1
ATOM 1081 C C . LYS A 1 130 ? 23.112 7.641 -16.082 1.00 77.19 130 LYS A C 1
ATOM 1083 O O . LYS A 1 130 ? 22.353 7.259 -16.962 1.00 77.19 130 LYS A O 1
ATOM 1088 N N . ASN A 1 131 ? 23.697 8.836 -16.053 1.00 62.34 131 ASN A N 1
ATOM 1089 C CA . ASN A 1 131 ? 23.415 9.902 -17.009 1.00 62.34 131 ASN A CA 1
ATOM 1090 C C . ASN A 1 131 ? 23.842 9.485 -18.436 1.00 62.34 131 ASN A C 1
ATOM 1092 O O . ASN A 1 131 ? 24.969 9.715 -18.880 1.00 62.34 131 ASN A O 1
ATOM 1096 N N . LYS A 1 132 ? 22.958 8.744 -19.104 1.00 64.06 132 LYS A N 1
ATOM 1097 C CA . LYS A 1 132 ? 23.034 8.261 -20.478 1.00 64.06 132 LYS A CA 1
ATOM 1098 C C . LYS A 1 132 ? 21.901 8.967 -21.211 1.00 64.06 132 LYS A C 1
ATOM 1100 O O . LYS A 1 132 ? 20.779 8.988 -20.716 1.00 64.06 132 LYS A O 1
ATOM 1105 N N . GLY A 1 133 ? 22.200 9.548 -22.370 1.00 69.19 133 GLY A N 1
ATOM 1106 C CA . GLY A 1 133 ? 21.176 10.180 -23.198 1.00 69.19 133 GLY A CA 1
ATOM 1107 C C . GLY A 1 133 ? 20.072 9.199 -23.611 1.00 69.19 133 GLY A C 1
ATOM 1108 O O . GLY A 1 133 ? 20.214 7.982 -23.485 1.00 69.19 133 GLY A O 1
ATOM 1109 N N . VAL A 1 134 ? 18.973 9.741 -24.133 1.00 75.12 134 VAL A N 1
ATOM 1110 C CA . VAL A 1 134 ? 17.844 8.948 -24.632 1.00 75.12 134 VAL A CA 1
ATOM 1111 C C . VAL A 1 134 ? 18.273 8.122 -25.850 1.00 75.12 134 VAL A C 1
ATOM 1113 O O . VAL A 1 134 ? 18.726 8.677 -26.852 1.00 75.12 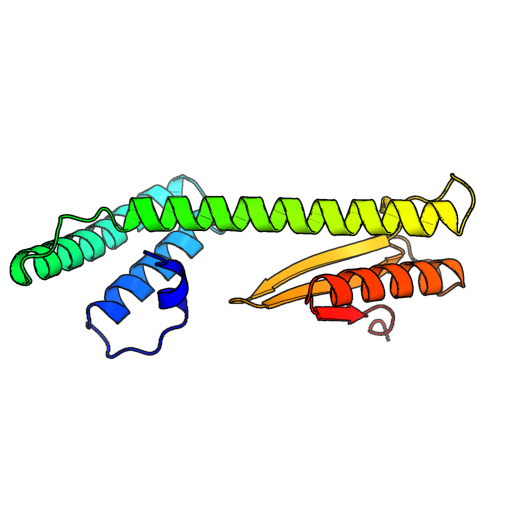134 VAL A O 1
ATOM 1116 N N . ASP A 1 135 ? 18.105 6.799 -25.780 1.00 81.62 135 ASP A N 1
ATOM 1117 C CA . ASP A 1 135 ? 18.375 5.862 -26.875 1.00 81.62 135 ASP A CA 1
ATOM 1118 C C . ASP A 1 135 ? 17.190 4.912 -27.138 1.00 81.62 135 ASP A C 1
ATOM 1120 O O . ASP A 1 135 ? 16.177 4.916 -26.437 1.00 81.62 135 ASP A O 1
ATOM 1124 N N . SER A 1 136 ? 17.296 4.091 -28.185 1.00 80.38 136 SER A N 1
ATOM 1125 C CA . SER A 1 136 ? 16.250 3.134 -28.573 1.00 80.38 136 SER A CA 1
ATOM 1126 C C . SER A 1 136 ? 15.937 2.098 -27.490 1.00 80.38 136 SER A C 1
ATOM 1128 O O . SER A 1 136 ? 14.791 1.667 -27.375 1.00 80.38 136 SER A O 1
ATOM 1130 N N . SER A 1 137 ? 16.930 1.718 -26.685 1.00 81.75 137 SER A N 1
ATOM 1131 C CA . SER A 1 137 ? 16.754 0.745 -25.608 1.00 81.75 137 SER A CA 1
ATOM 1132 C C . SER A 1 137 ? 15.898 1.336 -24.491 1.00 81.75 137 SER A C 1
ATOM 1134 O O . SER A 1 137 ? 14.956 0.692 -24.034 1.00 81.75 137 SER A O 1
ATOM 1136 N N . LEU A 1 138 ? 16.149 2.593 -24.116 1.00 84.69 138 LEU A N 1
ATOM 1137 C CA . LEU A 1 138 ? 15.344 3.323 -23.141 1.00 84.69 138 LEU A CA 1
ATOM 1138 C C . LEU A 1 138 ? 13.874 3.423 -23.565 1.00 84.69 138 LEU A C 1
ATOM 1140 O O . LEU A 1 138 ? 12.985 3.164 -22.755 1.00 84.69 138 LEU A O 1
ATOM 1144 N N . LEU A 1 139 ? 13.619 3.753 -24.836 1.00 85.31 139 LEU A N 1
ATOM 1145 C CA . LEU A 1 139 ? 12.258 3.853 -25.375 1.00 85.31 139 LEU A CA 1
ATOM 1146 C C . LEU A 1 139 ? 11.512 2.515 -25.284 1.00 85.31 139 LEU A C 1
ATOM 1148 O O . LEU A 1 139 ? 10.351 2.487 -24.883 1.00 85.31 139 LEU A O 1
ATOM 1152 N N . ILE A 1 140 ? 12.186 1.406 -25.601 1.00 86.19 140 ILE A N 1
ATOM 1153 C CA . ILE A 1 140 ? 11.592 0.065 -25.536 1.00 86.19 140 ILE A CA 1
ATOM 1154 C C . ILE A 1 140 ? 11.288 -0.328 -24.093 1.00 86.19 140 ILE A C 1
ATOM 1156 O O . ILE A 1 140 ? 10.192 -0.805 -23.808 1.00 86.19 140 ILE A O 1
ATOM 1160 N N . VAL A 1 141 ? 12.218 -0.092 -23.168 1.00 87.06 141 VAL A N 1
ATOM 1161 C CA . VAL A 1 141 ? 12.007 -0.384 -21.744 1.00 87.06 141 VAL A CA 1
ATOM 1162 C C . VAL A 1 141 ? 10.832 0.413 -21.202 1.00 87.06 141 VAL A C 1
ATOM 1164 O O . VAL A 1 141 ? 9.921 -0.169 -20.614 1.00 87.06 141 VAL A O 1
ATOM 1167 N N . ARG A 1 142 ? 10.799 1.720 -21.469 1.00 89.94 142 ARG A N 1
ATOM 1168 C CA . ARG A 1 142 ? 9.682 2.591 -21.101 1.00 89.94 142 ARG A CA 1
ATOM 1169 C C . ARG A 1 142 ? 8.353 2.046 -21.626 1.00 89.94 142 ARG A C 1
ATOM 1171 O O . ARG A 1 142 ? 7.393 1.933 -20.866 1.00 89.94 142 ARG A O 1
ATOM 1178 N N . ASP A 1 143 ? 8.288 1.686 -22.905 1.00 90.06 143 ASP A N 1
ATOM 1179 C CA . ASP A 1 143 ? 7.052 1.210 -23.532 1.00 90.06 143 ASP A CA 1
ATOM 1180 C C . ASP A 1 143 ? 6.606 -0.152 -22.966 1.00 90.06 143 ASP A C 1
ATOM 1182 O O . ASP A 1 143 ? 5.404 -0.398 -22.809 1.00 90.06 143 ASP A O 1
ATOM 1186 N N . VAL A 1 144 ? 7.552 -1.015 -22.579 1.00 90.69 144 VAL A N 1
ATOM 1187 C CA . VAL A 1 144 ? 7.273 -2.276 -21.876 1.00 90.69 144 VAL A CA 1
ATOM 1188 C C . VAL A 1 144 ? 6.712 -2.014 -20.478 1.00 90.69 144 VAL A C 1
ATOM 1190 O O . VAL A 1 144 ? 5.650 -2.549 -20.153 1.00 90.69 144 VAL A O 1
ATOM 1193 N N . PHE A 1 145 ? 7.357 -1.166 -19.671 1.00 90.44 145 PHE A N 1
ATOM 1194 C CA . PHE A 1 145 ? 6.852 -0.797 -18.343 1.00 90.44 145 PHE A CA 1
ATOM 1195 C C . PHE A 1 145 ? 5.455 -0.183 -18.426 1.00 90.44 145 PHE A C 1
ATOM 1197 O O . PHE A 1 145 ? 4.554 -0.611 -17.704 1.00 90.44 145 PHE A O 1
ATOM 1204 N N . LYS A 1 146 ? 5.244 0.749 -19.358 1.00 92.69 146 LYS A N 1
ATOM 1205 C CA . LYS A 1 146 ? 3.941 1.370 -19.616 1.00 92.69 146 LYS A CA 1
ATOM 1206 C C . LYS A 1 146 ? 2.870 0.331 -19.949 1.00 92.69 146 LYS A C 1
ATOM 1208 O O . LYS A 1 146 ? 1.780 0.361 -19.381 1.00 92.69 146 LYS A O 1
ATOM 1213 N N . SER A 1 147 ? 3.189 -0.614 -20.832 1.00 91.94 147 SER A N 1
ATOM 1214 C CA . SER A 1 147 ? 2.262 -1.675 -21.247 1.00 91.94 147 SER A CA 1
ATOM 1215 C C . SER A 1 147 ? 1.886 -2.602 -20.089 1.00 91.94 147 SER A C 1
ATOM 1217 O O . SER A 1 147 ? 0.717 -2.961 -19.934 1.00 91.94 147 SER A O 1
ATOM 1219 N N . ILE A 1 148 ? 2.858 -2.968 -19.250 1.00 90.25 148 ILE A N 1
ATOM 1220 C CA . ILE A 1 148 ? 2.619 -3.797 -18.064 1.00 90.25 148 ILE A CA 1
ATOM 1221 C C . ILE A 1 148 ? 1.780 -3.026 -17.040 1.00 90.25 148 ILE A C 1
ATOM 1223 O O . ILE A 1 148 ? 0.783 -3.558 -16.561 1.00 90.25 148 ILE A O 1
ATOM 1227 N N . CYS A 1 149 ? 2.108 -1.763 -16.756 1.00 89.88 149 CYS A N 1
ATOM 1228 C CA . CYS A 1 149 ? 1.333 -0.935 -15.830 1.00 89.88 149 CYS A CA 1
ATOM 1229 C C . CYS A 1 149 ? -0.142 -0.854 -16.251 1.00 89.88 149 CYS A C 1
ATOM 1231 O O . CYS A 1 149 ? -1.029 -1.115 -15.439 1.00 89.88 149 CYS A O 1
ATOM 1233 N N . TYR A 1 150 ? -0.418 -0.622 -17.539 1.00 89.31 150 TYR A N 1
ATOM 1234 C CA . TYR A 1 150 ? -1.788 -0.602 -18.064 1.00 89.31 150 TYR A CA 1
ATOM 1235 C C . TYR A 1 150 ? -2.525 -1.930 -17.910 1.00 89.31 150 TYR A C 1
ATOM 1237 O O . TYR A 1 150 ? -3.705 -1.927 -17.562 1.00 89.31 150 TYR A O 1
ATOM 1245 N N . LYS A 1 151 ? -1.846 -3.065 -18.105 1.00 88.12 151 LYS A N 1
ATOM 1246 C CA . LYS A 1 151 ? -2.437 -4.391 -17.867 1.00 88.12 151 LYS A CA 1
ATOM 1247 C C . LYS A 1 151 ? -2.902 -4.561 -16.414 1.00 88.12 151 LYS A C 1
ATOM 1249 O O . LYS A 1 151 ? -3.910 -5.223 -16.181 1.00 88.12 151 LYS A O 1
ATOM 1254 N N . HIS A 1 152 ? -2.183 -3.973 -15.459 1.00 84.69 152 HIS A N 1
ATOM 1255 C CA . HIS A 1 152 ? -2.466 -4.081 -14.026 1.00 84.69 152 HIS A CA 1
ATOM 1256 C C . HIS A 1 152 ? -3.280 -2.903 -13.456 1.00 84.69 152 HIS A C 1
ATOM 1258 O O . HIS A 1 152 ? -3.517 -2.862 -12.253 1.00 84.69 152 HIS A O 1
ATOM 1264 N N . GLY A 1 153 ? -3.735 -1.959 -14.292 1.00 85.12 153 GLY A N 1
ATOM 1265 C CA . GLY A 1 153 ? -4.484 -0.781 -13.835 1.00 85.12 153 GLY A CA 1
ATOM 1266 C C . GLY A 1 153 ? -3.644 0.219 -13.031 1.00 85.12 153 GLY A C 1
ATOM 1267 O O . GLY A 1 153 ? -4.184 0.978 -12.233 1.00 85.12 153 GLY A O 1
ATOM 1268 N N . ILE A 1 154 ? -2.328 0.206 -13.230 1.00 89.38 154 ILE A N 1
ATOM 1269 C CA . ILE A 1 154 ? -1.351 1.058 -12.552 1.00 89.38 154 ILE A CA 1
ATOM 1270 C C . ILE A 1 154 ? -1.088 2.275 -13.437 1.00 89.38 154 ILE A C 1
ATOM 1272 O O . ILE A 1 154 ? -0.887 2.147 -14.649 1.00 89.38 154 ILE A O 1
ATOM 1276 N N . ILE A 1 155 ? -1.079 3.465 -12.840 1.00 90.06 155 ILE A N 1
ATOM 1277 C CA . ILE A 1 155 ? -0.733 4.697 -13.549 1.00 90.06 155 ILE A CA 1
ATOM 1278 C C . ILE A 1 155 ? 0.764 4.670 -13.871 1.00 90.06 155 ILE A C 1
ATOM 1280 O O . ILE A 1 155 ? 1.592 4.430 -13.003 1.00 90.06 155 ILE A O 1
ATOM 1284 N N . PHE A 1 156 ? 1.126 4.929 -15.122 1.00 91.94 156 PHE A N 1
ATOM 1285 C CA . PHE A 1 156 ? 2.523 5.069 -15.524 1.00 91.94 156 PHE A CA 1
ATOM 1286 C C . PHE A 1 156 ? 2.850 6.552 -15.696 1.00 91.94 156 PHE A C 1
ATOM 1288 O O . PHE A 1 156 ? 2.200 7.226 -16.500 1.00 91.94 156 PHE A O 1
ATOM 1295 N N . ILE A 1 157 ? 3.834 7.045 -14.947 1.00 90.88 157 ILE A N 1
ATOM 1296 C CA . ILE A 1 157 ? 4.359 8.409 -15.033 1.00 90.88 157 ILE A CA 1
ATOM 1297 C C . ILE A 1 157 ? 5.747 8.331 -15.670 1.00 90.88 157 ILE A C 1
ATOM 1299 O O . ILE A 1 157 ? 6.613 7.604 -15.190 1.00 90.88 157 ILE A O 1
ATOM 1303 N N . ASP A 1 158 ? 5.935 9.056 -16.770 1.00 88.69 158 ASP A N 1
ATOM 1304 C CA . ASP A 1 158 ? 7.213 9.155 -17.474 1.00 88.69 158 ASP A CA 1
ATOM 1305 C C . ASP A 1 158 ? 7.861 10.503 -17.158 1.00 88.69 158 ASP A C 1
ATOM 1307 O O . ASP A 1 158 ? 7.403 11.527 -17.663 1.00 88.69 158 ASP A O 1
ATOM 1311 N N . SER A 1 159 ? 8.906 10.490 -16.334 1.00 86.56 159 SER A N 1
ATOM 1312 C CA . SER A 1 159 ? 9.655 11.686 -15.926 1.00 86.56 159 SER A CA 1
ATOM 1313 C C . SER A 1 159 ? 10.991 11.807 -16.660 1.00 86.56 159 SER A C 1
ATOM 1315 O O . SER A 1 159 ? 11.833 12.621 -16.294 1.00 86.56 159 SER A O 1
ATOM 1317 N N . THR A 1 160 ? 11.203 11.024 -17.725 1.00 77.00 160 THR A N 1
ATOM 1318 C CA . THR A 1 160 ? 12.457 11.027 -18.504 1.00 77.00 160 THR A CA 1
ATOM 1319 C C . THR A 1 160 ? 12.765 12.354 -19.212 1.00 77.00 160 THR A C 1
ATOM 1321 O O . THR A 1 160 ? 13.849 12.499 -19.772 1.00 77.00 160 THR A O 1
ATOM 1324 N N . LEU A 1 161 ? 11.830 13.313 -19.201 1.00 59.97 161 LEU A N 1
ATOM 1325 C CA . LEU A 1 161 ? 11.929 14.625 -19.851 1.00 59.97 161 LEU A CA 1
ATOM 1326 C C . LEU A 1 161 ? 11.896 15.812 -18.867 1.00 59.97 161 LEU A C 1
ATOM 1328 O O . LEU A 1 161 ? 11.974 16.946 -19.324 1.00 59.97 161 LEU A O 1
ATOM 1332 N N . ASP A 1 162 ? 11.785 15.578 -17.554 1.00 53.62 162 ASP A N 1
ATOM 1333 C CA . ASP A 1 162 ? 11.629 16.651 -16.551 1.00 53.62 162 ASP A CA 1
ATOM 1334 C C . ASP A 1 162 ? 12.972 17.246 -16.057 1.00 53.62 162 ASP A C 1
ATOM 1336 O O . ASP A 1 162 ? 12.984 18.098 -15.169 1.00 53.62 162 ASP A O 1
ATOM 1340 N N . GLU A 1 163 ? 14.106 16.838 -16.639 1.00 45.09 163 GLU A N 1
ATOM 1341 C CA . GLU A 1 163 ? 15.412 17.493 -16.457 1.00 45.09 163 GLU A CA 1
ATOM 1342 C C . GLU A 1 163 ? 15.690 18.496 -17.601 1.00 45.09 163 GLU A C 1
ATOM 1344 O O . GLU A 1 163 ? 16.528 18.250 -18.470 1.00 45.09 163 GLU A O 1
ATOM 1349 N N . GLU A 1 164 ? 14.989 19.637 -17.596 1.00 37.62 164 GLU A N 1
ATOM 1350 C CA . GLU A 1 164 ? 15.450 20.900 -18.216 1.00 37.62 164 GLU A CA 1
ATOM 1351 C C . GLU A 1 164 ? 15.688 21.981 -17.151 1.00 37.62 164 GLU A C 1
ATOM 1353 O O . GLU A 1 164 ? 14.785 22.220 -16.314 1.00 37.62 164 GLU A O 1
#